Protein AF-A0A968EU88-F1 (afdb_monomer_lite)

Structure (mmCIF, N/CA/C/O backbone):
data_AF-A0A968EU88-F1
#
_entry.id   AF-A0A968EU88-F1
#
loop_
_atom_site.group_PDB
_atom_site.id
_atom_site.type_symbol
_atom_site.label_atom_id
_atom_site.label_alt_id
_atom_site.label_comp_id
_atom_site.label_asym_id
_atom_site.label_entity_id
_atom_site.label_seq_id
_atom_site.pdbx_PDB_ins_code
_atom_site.Cartn_x
_atom_site.Cartn_y
_atom_site.Cartn_z
_atom_site.occupancy
_atom_site.B_iso_or_equiv
_atom_site.auth_seq_id
_atom_site.auth_comp_id
_atom_site.auth_asym_id
_atom_site.auth_atom_id
_atom_site.pdbx_PDB_model_num
ATOM 1 N N . MET A 1 1 ? 2.208 -6.101 -21.001 1.00 60.25 1 MET A N 1
ATOM 2 C CA . MET A 1 1 ? 2.365 -6.052 -19.531 1.00 60.25 1 MET A CA 1
ATOM 3 C C . MET A 1 1 ? 3.071 -4.757 -19.169 1.00 60.25 1 MET A C 1
ATOM 5 O O . MET A 1 1 ? 4.015 -4.406 -19.865 1.00 60.25 1 MET A O 1
ATOM 9 N N . GLY A 1 2 ? 2.579 -4.020 -18.171 1.00 82.31 2 GLY A N 1
ATOM 10 C CA . GLY A 1 2 ? 3.187 -2.758 -17.725 1.00 82.31 2 GLY A CA 1
ATOM 11 C C . GLY A 1 2 ? 4.267 -2.991 -16.665 1.00 82.31 2 GLY A C 1
ATOM 12 O O . GLY A 1 2 ? 4.247 -4.015 -15.983 1.00 82.31 2 GLY A O 1
ATOM 13 N N . LEU A 1 3 ? 5.191 -2.042 -16.488 1.00 81.06 3 LEU A N 1
ATOM 14 C CA . LEU A 1 3 ? 6.263 -2.147 -15.487 1.00 81.06 3 LEU A CA 1
ATOM 15 C C . LEU A 1 3 ? 5.714 -2.374 -14.065 1.00 81.06 3 LEU A C 1
ATOM 17 O O . LEU A 1 3 ? 6.242 -3.215 -13.347 1.00 81.06 3 LEU A O 1
ATOM 21 N N . GLY A 1 4 ? 4.606 -1.717 -13.698 1.00 77.69 4 GLY A N 1
ATOM 22 C CA . GLY A 1 4 ? 3.950 -1.912 -12.396 1.00 77.69 4 GLY A CA 1
ATOM 23 C C . GLY A 1 4 ? 3.562 -3.371 -12.128 1.00 77.69 4 GLY A C 1
ATOM 24 O O . GLY A 1 4 ? 3.915 -3.924 -11.094 1.00 77.69 4 GLY A O 1
ATOM 25 N N . SER A 1 5 ? 2.956 -4.051 -13.110 1.00 78.62 5 SER A N 1
ATOM 26 C CA . SER A 1 5 ? 2.583 -5.471 -12.973 1.00 78.62 5 SER A CA 1
ATOM 27 C C . SER A 1 5 ? 3.774 -6.422 -12.805 1.00 78.62 5 SER A C 1
ATOM 29 O O . SER A 1 5 ? 3.634 -7.454 -12.156 1.00 78.62 5 SER A O 1
ATOM 31 N N . LEU A 1 6 ? 4.941 -6.081 -13.365 1.00 86.31 6 LEU A N 1
ATOM 32 C CA . LEU A 1 6 ? 6.166 -6.868 -13.181 1.00 86.31 6 LEU A CA 1
ATOM 33 C C . LEU A 1 6 ? 6.735 -6.689 -11.771 1.00 86.31 6 LEU A C 1
ATOM 35 O O . LEU A 1 6 ? 7.221 -7.647 -11.177 1.00 86.31 6 LEU A O 1
ATOM 39 N N . LEU A 1 7 ? 6.660 -5.470 -11.234 1.00 86.81 7 LEU A N 1
ATOM 40 C CA . LEU A 1 7 ? 7.193 -5.140 -9.915 1.00 86.81 7 LEU A CA 1
ATOM 41 C C . LEU A 1 7 ? 6.301 -5.640 -8.773 1.00 86.81 7 LEU A C 1
ATOM 43 O O . LEU A 1 7 ? 6.810 -5.919 -7.695 1.00 86.81 7 LEU A O 1
ATOM 47 N N . GLN A 1 8 ? 5.004 -5.847 -9.004 1.00 86.81 8 GLN A N 1
ATOM 48 C CA . GLN A 1 8 ? 4.080 -6.309 -7.963 1.00 86.81 8 GLN A CA 1
ATOM 49 C C . GLN A 1 8 ? 4.491 -7.639 -7.304 1.00 86.81 8 GLN A C 1
ATOM 51 O O . GLN A 1 8 ? 4.107 -7.918 -6.171 1.00 86.81 8 GLN A O 1
ATOM 56 N N . GLY A 1 9 ? 5.309 -8.451 -7.984 1.00 88.00 9 GLY A N 1
ATOM 57 C CA . GLY A 1 9 ? 5.900 -9.659 -7.409 1.00 88.00 9 GLY A CA 1
ATOM 58 C C . GLY A 1 9 ? 6.766 -9.408 -6.167 1.00 88.00 9 GLY A C 1
ATOM 59 O O . GLY A 1 9 ? 6.844 -10.292 -5.326 1.00 88.00 9 GLY A O 1
ATOM 60 N N . PHE A 1 10 ? 7.358 -8.219 -6.011 1.00 85.94 10 PHE A N 1
ATOM 61 C CA . PHE A 1 10 ? 8.181 -7.870 -4.844 1.00 85.94 10 PHE A CA 1
ATOM 62 C C . PHE A 1 10 ? 7.378 -7.668 -3.558 1.00 85.94 10 PHE A C 1
ATOM 64 O O . PHE A 1 10 ? 7.953 -7.729 -2.478 1.00 85.94 10 PHE A O 1
ATOM 71 N N . LEU A 1 11 ? 6.069 -7.429 -3.668 1.00 88.56 11 LEU A N 1
ATOM 72 C CA . LEU A 1 11 ? 5.178 -7.321 -2.512 1.00 88.56 11 LEU A CA 1
ATOM 73 C C . LEU A 1 11 ? 4.581 -8.669 -2.100 1.00 88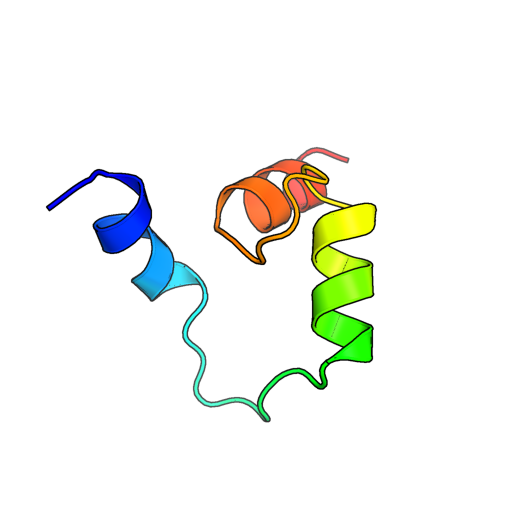.56 11 LEU A C 1
ATOM 75 O O . LEU A 1 11 ? 3.873 -8.752 -1.101 1.00 88.56 11 LEU A O 1
ATOM 79 N N . ARG A 1 12 ? 4.828 -9.733 -2.873 1.00 87.44 12 ARG A N 1
ATOM 80 C CA . ARG A 1 12 ? 4.388 -11.075 -2.496 1.00 87.44 12 ARG A CA 1
ATOM 81 C C . ARG A 1 12 ? 5.297 -11.594 -1.392 1.00 87.44 12 ARG A C 1
ATOM 83 O O . ARG A 1 12 ? 6.514 -11.620 -1.554 1.00 87.44 12 ARG A O 1
ATOM 90 N N . SER A 1 13 ? 4.688 -12.047 -0.308 1.00 86.12 13 SER A N 1
ATOM 91 C CA . SER A 1 13 ? 5.362 -12.764 0.767 1.00 86.12 13 SER A CA 1
ATOM 92 C C . SER A 1 13 ? 4.552 -14.005 1.131 1.00 86.12 13 SER A C 1
ATOM 94 O O . SER A 1 13 ? 3.370 -14.087 0.791 1.00 86.12 13 SER A O 1
ATOM 96 N N . ASP A 1 14 ? 5.199 -14.950 1.809 1.00 92.81 14 ASP A N 1
ATOM 97 C CA . ASP A 1 14 ? 4.542 -16.131 2.378 1.00 92.81 14 ASP A CA 1
ATOM 98 C C . ASP A 1 14 ? 3.977 -15.856 3.791 1.00 92.81 14 ASP A C 1
ATOM 100 O O . ASP A 1 14 ? 3.514 -16.779 4.461 1.00 92.81 14 ASP A O 1
ATOM 104 N N . GLU A 1 15 ? 4.024 -14.600 4.253 1.00 90.62 15 GLU A N 1
ATOM 105 C CA . GLU A 1 15 ? 3.450 -14.161 5.528 1.00 90.62 15 GLU A CA 1
ATOM 106 C C . GLU A 1 15 ? 1.921 -14.039 5.448 1.00 90.62 15 GLU A C 1
ATOM 108 O O . GLU A 1 15 ? 1.308 -14.133 4.377 1.00 90.62 1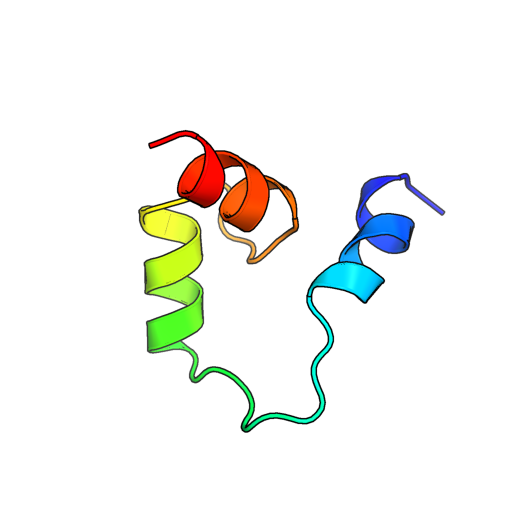5 GLU A O 1
ATOM 113 N N . GLU A 1 16 ? 1.291 -13.812 6.601 1.00 95.00 16 GLU A N 1
ATOM 114 C CA . GLU A 1 16 ? -0.148 -13.577 6.665 1.00 95.00 16 GLU A CA 1
ATOM 115 C C . GLU A 1 16 ? -0.552 -12.392 5.761 1.00 95.00 16 GLU A C 1
ATOM 117 O O . GLU A 1 16 ? 0.092 -11.337 5.797 1.00 95.00 16 GLU A O 1
ATOM 122 N N . PRO A 1 17 ? -1.594 -12.543 4.917 1.00 91.62 17 PRO A N 1
ATOM 123 C CA . PRO A 1 17 ? -2.033 -11.466 4.047 1.00 91.62 17 PRO A CA 1
ATOM 124 C C . PRO A 1 17 ? -2.462 -10.240 4.846 1.00 91.62 17 PRO A C 1
ATOM 126 O O . PRO A 1 17 ? -3.207 -10.352 5.819 1.00 91.62 17 PRO A O 1
ATOM 129 N N . LEU A 1 18 ? -2.065 -9.068 4.360 1.00 91.69 18 LEU A N 1
ATOM 130 C CA . LEU A 1 18 ? -2.504 -7.800 4.925 1.00 91.69 18 LEU A CA 1
ATOM 131 C C . LEU A 1 18 ? -4.030 -7.694 4.883 1.00 91.69 18 LEU A C 1
ATOM 133 O O . LEU A 1 18 ? -4.681 -7.960 3.865 1.00 91.69 18 LEU A O 1
ATOM 137 N N . THR A 1 19 ? -4.596 -7.261 5.999 1.00 96.12 19 THR A N 1
ATOM 138 C CA . THR A 1 19 ? -6.002 -6.895 6.103 1.00 96.12 19 THR A CA 1
ATOM 139 C C . THR A 1 19 ? -6.299 -5.654 5.252 1.00 96.12 19 THR A C 1
ATOM 14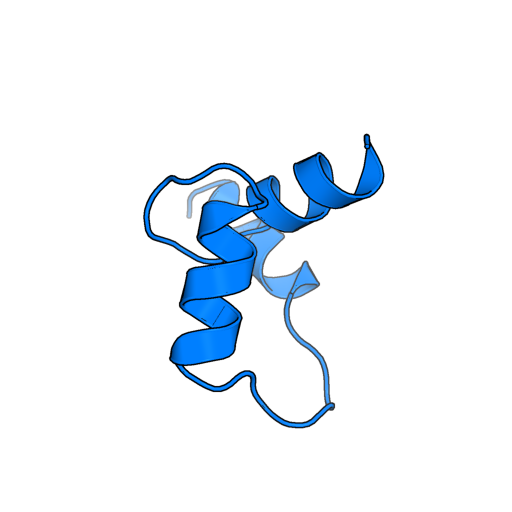1 O O . THR A 1 19 ? -5.398 -4.864 4.956 1.00 96.12 19 THR A O 1
ATOM 144 N N . PRO A 1 20 ? -7.573 -5.407 4.892 1.00 95.31 20 PRO A N 1
ATOM 145 C CA . PRO A 1 20 ? -7.944 -4.195 4.161 1.00 95.31 20 PRO A CA 1
ATOM 146 C C . PRO A 1 20 ? -7.479 -2.899 4.841 1.00 95.31 20 PRO A C 1
ATOM 148 O O . PRO A 1 20 ? -6.989 -2.001 4.169 1.00 95.31 20 PRO A O 1
ATOM 151 N N . GLY A 1 21 ? -7.559 -2.824 6.174 1.00 96.69 21 GLY A N 1
ATOM 152 C CA . GLY A 1 21 ? -7.120 -1.638 6.916 1.00 96.69 21 GLY A CA 1
ATOM 153 C C . GLY A 1 21 ? -5.605 -1.421 6.885 1.00 96.69 21 GLY A C 1
ATOM 154 O O . GLY A 1 21 ? -5.151 -0.281 6.864 1.00 96.69 21 GLY A O 1
ATOM 155 N N . GLU A 1 22 ? -4.816 -2.496 6.851 1.00 95.06 22 GLU A N 1
ATOM 156 C CA . GLU A 1 22 ? -3.360 -2.400 6.702 1.00 95.06 22 GLU A CA 1
ATOM 157 C C . GLU A 1 22 ? -2.968 -1.968 5.288 1.00 95.06 22 GLU A C 1
ATOM 159 O O . GLU A 1 22 ? -2.062 -1.152 5.137 1.00 95.06 22 GLU A O 1
ATOM 164 N N . LEU A 1 23 ? -3.674 -2.453 4.262 1.00 94.06 23 LEU A N 1
ATOM 165 C CA . LEU A 1 23 ? -3.478 -2.002 2.882 1.00 94.06 23 LEU A CA 1
ATOM 166 C C . LEU A 1 23 ? -3.779 -0.504 2.737 1.00 94.06 23 LEU A C 1
ATOM 168 O O . LEU A 1 23 ? -2.954 0.225 2.189 1.00 94.06 23 LEU A O 1
ATOM 172 N N . ASP A 1 24 ? -4.909 -0.044 3.283 1.00 95.06 24 ASP A N 1
ATOM 173 C CA . ASP A 1 24 ? -5.294 1.373 3.269 1.00 95.06 24 ASP A CA 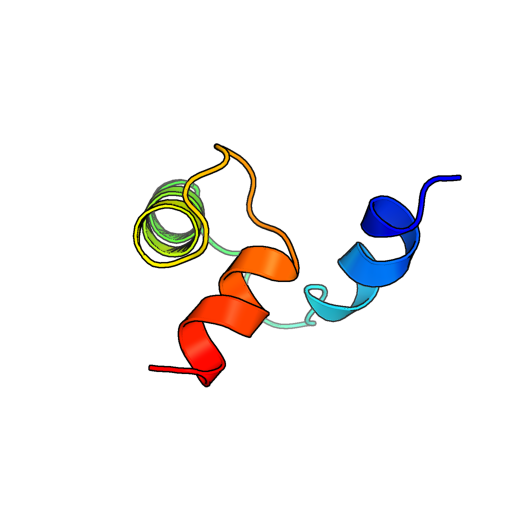1
ATOM 174 C C . ASP A 1 24 ? -4.264 2.243 4.003 1.00 95.06 24 ASP A C 1
ATOM 176 O O . ASP A 1 24 ? -3.901 3.326 3.541 1.00 95.06 24 ASP A O 1
ATOM 180 N N . TYR A 1 25 ? -3.761 1.765 5.145 1.00 93.94 25 TYR A N 1
ATOM 181 C CA . TYR A 1 25 ? -2.721 2.461 5.894 1.00 93.94 25 TYR A CA 1
ATOM 182 C C . TYR A 1 25 ? -1.419 2.574 5.093 1.00 93.94 25 TYR A C 1
ATOM 184 O O . TYR A 1 25 ? -0.848 3.663 5.025 1.00 93.94 25 TYR A O 1
ATOM 192 N N . LEU A 1 26 ? -0.954 1.476 4.483 1.00 93.25 26 LEU A N 1
ATOM 193 C CA . LEU A 1 26 ? 0.301 1.441 3.728 1.00 93.25 26 LEU A CA 1
ATOM 194 C C . LEU A 1 26 ? 0.258 2.310 2.467 1.00 93.25 26 LEU A C 1
ATOM 196 O O . LEU A 1 26 ? 1.246 2.988 2.191 1.00 93.25 26 LEU A O 1
ATOM 200 N N . ASP A 1 27 ? -0.866 2.345 1.747 1.00 94.75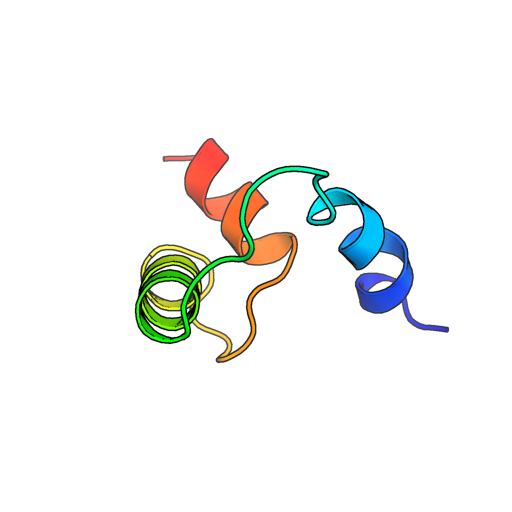 27 ASP A N 1
ATOM 201 C CA . ASP A 1 27 ? -1.064 3.284 0.633 1.00 94.75 27 ASP A CA 1
ATOM 202 C C . ASP A 1 27 ? -1.025 4.737 1.137 1.00 94.75 27 ASP A C 1
ATOM 204 O O . ASP A 1 27 ? -0.293 5.568 0.595 1.00 94.75 27 ASP A O 1
ATOM 208 N N . ALA A 1 28 ? -1.729 5.040 2.236 1.00 94.25 28 ALA A N 1
ATOM 209 C CA . ALA A 1 28 ? -1.815 6.394 2.782 1.00 94.25 28 ALA A CA 1
ATOM 210 C C . ALA A 1 28 ? -0.465 6.955 3.268 1.00 94.25 28 ALA A C 1
ATOM 212 O O . ALA A 1 28 ? -0.182 8.137 3.052 1.00 94.25 28 ALA A O 1
ATOM 213 N N . VAL A 1 29 ? 0.367 6.139 3.929 1.00 93.19 29 VAL A N 1
ATOM 214 C CA . VAL A 1 29 ? 1.729 6.547 4.343 1.00 93.19 29 VAL A CA 1
ATOM 215 C C . VAL A 1 29 ? 2.745 6.442 3.204 1.00 93.19 29 VAL A C 1
ATOM 217 O O . VAL A 1 29 ? 3.787 7.094 3.238 1.00 93.19 29 VAL A O 1
ATOM 220 N N . GLY A 1 30 ? 2.447 5.622 2.200 1.00 93.62 30 GLY A N 1
ATOM 221 C CA . GLY A 1 30 ? 3.231 5.439 0.997 1.00 93.62 30 GLY A CA 1
ATOM 222 C C . GLY A 1 30 ? 2.975 6.548 -0.015 1.00 93.62 30 GLY A C 1
ATOM 223 O O . GLY A 1 30 ? 3.185 7.738 0.240 1.00 93.62 30 GLY A O 1
ATOM 224 N N . ASN A 1 31 ? 2.598 6.168 -1.229 1.00 93.00 31 ASN A N 1
ATOM 225 C CA . ASN A 1 31 ? 2.456 7.106 -2.337 1.00 93.00 31 ASN A CA 1
ATOM 226 C C . ASN A 1 31 ? 1.031 7.678 -2.496 1.00 93.00 31 ASN A C 1
ATOM 228 O O . ASN A 1 31 ? 0.876 8.655 -3.234 1.00 93.00 31 ASN A O 1
ATOM 232 N N . ALA A 1 32 ? 0.053 7.143 -1.757 1.00 94.44 32 ALA A N 1
ATOM 233 C CA . ALA A 1 32 ? -1.346 7.563 -1.712 1.00 94.44 32 ALA A CA 1
ATOM 234 C C . ALA A 1 32 ? -2.038 7.581 -3.088 1.00 94.44 32 ALA A C 1
ATOM 236 O O . ALA A 1 32 ? -2.725 8.549 -3.436 1.00 94.44 32 ALA A O 1
ATOM 237 N N . ASN A 1 33 ? -1.836 6.534 -3.897 1.00 93.38 33 ASN A N 1
ATOM 238 C CA . ASN A 1 33 ? -2.464 6.399 -5.214 1.00 93.38 33 ASN A CA 1
ATOM 239 C C . ASN A 1 33 ? -3.741 5.537 -5.199 1.00 93.38 33 ASN A C 1
ATOM 241 O O . ASN A 1 33 ? -4.388 5.392 -6.241 1.00 93.38 33 ASN A O 1
ATOM 245 N N . GLY A 1 34 ? -4.129 5.021 -4.029 1.00 93.94 34 GLY A N 1
ATOM 246 C CA . GLY A 1 34 ? -5.292 4.163 -3.840 1.00 93.94 34 GLY A CA 1
ATOM 247 C C . GLY A 1 34 ? -5.021 2.699 -4.178 1.00 93.94 34 GLY A C 1
ATOM 248 O O . GLY A 1 34 ? -5.960 1.953 -4.461 1.00 93.94 34 GLY A O 1
ATOM 249 N N . THR A 1 35 ? -3.761 2.274 -4.242 1.00 91.62 35 THR A N 1
ATOM 250 C CA . THR A 1 35 ? -3.365 0.901 -4.557 1.00 91.62 35 THR A CA 1
ATOM 251 C C . THR A 1 35 ? -2.052 0.567 -3.870 1.00 91.62 35 THR A C 1
ATOM 253 O O . THR A 1 35 ? -1.022 1.140 -4.193 1.00 91.62 35 THR A O 1
ATOM 256 N N . TYR A 1 36 ? -2.073 -0.472 -3.032 1.00 91.44 36 TYR A N 1
ATOM 257 C CA . TYR A 1 36 ? -0.851 -1.026 -2.459 1.00 91.44 36 TYR A CA 1
ATOM 258 C C . TYR A 1 36 ? 0.091 -1.556 -3.555 1.00 91.44 36 TYR A C 1
ATOM 260 O O . TYR A 1 36 ? -0.175 -2.592 -4.179 1.00 91.44 36 TYR A O 1
ATOM 268 N N . ASP A 1 37 ? 1.188 -0.845 -3.808 1.00 92.75 37 ASP A N 1
ATOM 269 C CA . ASP A 1 37 ? 2.170 -1.131 -4.848 1.00 92.75 37 ASP A CA 1
ATOM 270 C C . ASP A 1 37 ? 3.622 -0.842 -4.412 1.00 92.75 37 ASP A C 1
ATOM 272 O O . ASP A 1 37 ? 3.932 -0.395 -3.306 1.00 92.75 37 ASP A O 1
ATOM 276 N N . VAL A 1 38 ? 4.582 -1.173 -5.278 1.00 91.94 38 VAL A N 1
ATOM 277 C CA . VAL A 1 38 ? 6.015 -1.012 -4.961 1.00 91.94 38 VAL A CA 1
ATOM 278 C C . VAL A 1 38 ? 6.408 0.457 -4.743 1.00 91.94 38 VAL A C 1
ATOM 280 O O . VAL A 1 38 ? 7.435 0.742 -4.121 1.00 91.94 38 VAL A O 1
ATOM 283 N N . GLY A 1 39 ? 5.613 1.406 -5.235 1.00 92.12 39 GLY A N 1
ATOM 284 C CA . GLY A 1 39 ? 5.776 2.822 -4.948 1.00 92.12 39 GLY A CA 1
ATOM 285 C C . GLY A 1 39 ? 5.598 3.136 -3.463 1.00 92.12 39 GLY A C 1
ATOM 286 O O . GLY A 1 39 ? 6.361 3.955 -2.949 1.00 92.12 39 GLY A O 1
ATOM 287 N N . ASP A 1 40 ? 4.681 2.455 -2.767 1.00 93.62 40 ASP A N 1
ATOM 288 C CA . ASP A 1 40 ? 4.485 2.614 -1.318 1.00 93.62 40 ASP A CA 1
ATOM 289 C C . ASP A 1 40 ? 5.716 2.168 -0.544 1.00 93.62 40 ASP A C 1
ATOM 291 O O . ASP A 1 40 ? 6.295 2.944 0.216 1.00 93.62 40 ASP A O 1
ATOM 295 N N . LEU A 1 41 ? 6.198 0.953 -0.828 1.00 90.00 41 LEU A N 1
ATOM 296 C CA . LEU A 1 41 ? 7.416 0.415 -0.220 1.00 90.00 41 LEU A CA 1
ATOM 297 C C . LEU A 1 41 ? 8.619 1.331 -0.479 1.00 90.00 41 LEU A C 1
ATOM 299 O O . LEU A 1 41 ? 9.410 1.619 0.418 1.00 90.00 41 LEU A O 1
ATOM 303 N N . ARG A 1 42 ? 8.769 1.812 -1.719 1.00 90.44 42 ARG A N 1
ATOM 304 C CA . ARG A 1 42 ? 9.872 2.703 -2.091 1.00 90.44 42 ARG A CA 1
ATOM 305 C C . ARG A 1 42 ? 9.813 4.031 -1.343 1.00 90.44 42 ARG A C 1
ATOM 307 O O . ARG A 1 42 ? 10.876 4.592 -1.073 1.00 90.44 42 ARG A O 1
ATOM 314 N N . ARG A 1 43 ? 8.618 4.565 -1.093 1.00 90.19 43 ARG A N 1
ATOM 315 C CA . ARG A 1 43 ? 8.444 5.786 -0.308 1.00 90.19 43 ARG A CA 1
ATOM 316 C C . ARG A 1 43 ? 8.775 5.534 1.156 1.00 90.19 43 ARG A C 1
ATOM 318 O O . ARG A 1 43 ? 9.613 6.253 1.685 1.00 90.19 43 ARG A O 1
ATOM 325 N N . TRP A 1 44 ? 8.221 4.475 1.739 1.00 85.88 44 TRP A N 1
ATOM 326 C CA . TRP A 1 44 ? 8.473 4.090 3.125 1.00 85.88 44 TRP A CA 1
ATOM 327 C C . TRP A 1 44 ? 9.968 3.908 3.431 1.00 85.88 44 TRP A C 1
ATOM 329 O O . TRP A 1 44 ? 10.446 4.392 4.442 1.00 85.88 44 TRP A O 1
ATOM 339 N N . LEU A 1 45 ? 10.743 3.298 2.524 1.00 86.31 45 LEU A N 1
ATOM 340 C CA . LEU A 1 45 ? 12.196 3.107 2.694 1.00 86.31 45 LEU A CA 1
ATOM 341 C C . LEU A 1 45 ? 13.045 4.391 2.587 1.00 86.31 45 LEU A C 1
ATOM 343 O O . LEU A 1 45 ? 14.257 4.335 2.805 1.00 86.31 45 LEU A O 1
ATOM 347 N N . ARG A 1 46 ? 12.475 5.511 2.131 1.00 87.44 46 ARG A N 1
ATOM 348 C CA . ARG A 1 46 ? 13.199 6.782 1.935 1.00 87.44 46 ARG A CA 1
ATOM 349 C C . ARG A 1 46 ? 13.018 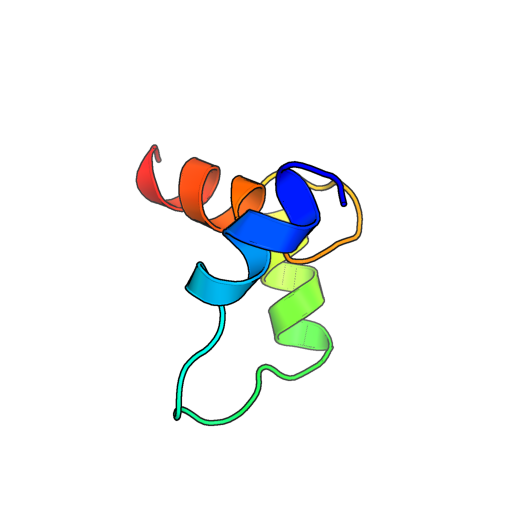7.760 3.091 1.00 87.44 46 ARG A C 1
ATOM 351 O O . ARG A 1 46 ? 13.751 8.749 3.120 1.00 87.44 46 ARG A O 1
ATOM 358 N N . GLU A 1 47 ? 12.045 7.509 3.956 1.00 68.38 47 GLU A N 1
ATOM 359 C CA . GLU A 1 47 ? 11.746 8.280 5.166 1.00 68.38 47 GLU A CA 1
ATOM 360 C C . GLU A 1 47 ? 12.348 7.576 6.393 1.00 68.38 47 GLU A C 1
ATOM 362 O O . GLU A 1 47 ? 12.820 8.305 7.294 1.00 68.38 47 GLU A O 1
#

Foldseek 3Di:
DDPQVVQQVVVDDPDDDDDPVRQCVLCVCFVVPPGRGVSSVVRVVVD

Radius of gyration: 10.67 Å; chains: 1; bounding box: 21×24×26 Å

pLDDT: mean 89.36, std 6.94, range [60.25, 96.69]

Sequence (47 aa):
MGLGSLLQGFLRSDEEPLTPGELDYLDAVGNANGTYDVGDLRRWLRE

Secondary structure (DSSP, 8-state):
--HHHHHGGGG--SSPPPPHHHHHHHHHHTT-SSS--HHHHHHHTT-